Protein AF-I0EPA6-F1 (afdb_monomer)

Nearest PDB structures (foldseek):
  3okg-assembly3_B  TM=7.422E-01  e=7.746E-02  Caldanaerobacter subterraneus subsp. tengcongensis MB4

Structure (mmCIF, N/CA/C/O backbone):
data_AF-I0EPA6-F1
#
_entry.id   AF-I0EPA6-F1
#
loop_
_atom_site.group_PDB
_atom_site.id
_atom_site.type_symbol
_atom_site.label_atom_id
_atom_site.label_alt_id
_atom_site.label_comp_id
_atom_site.label_asym_id
_atom_site.label_entity_id
_atom_site.label_seq_id
_atom_site.pdbx_PDB_ins_code
_atom_site.Cartn_x
_atom_site.Cartn_y
_atom_site.Cartn_z
_atom_site.occupancy
_atom_site.B_iso_or_equiv
_atom_site.auth_seq_id
_atom_site.auth_comp_id
_atom_site.auth_asym_id
_atom_site.auth_atom_id
_atom_site.pdbx_PDB_model_num
ATOM 1 N N . MET A 1 1 ? -15.145 22.517 21.076 1.00 45.72 1 MET A N 1
ATOM 2 C CA . MET A 1 1 ? -15.142 21.347 20.171 1.00 45.72 1 MET A CA 1
ATOM 3 C C . MET A 1 1 ? -16.588 20.998 19.879 1.00 45.72 1 MET A C 1
ATOM 5 O O . MET A 1 1 ? -17.329 20.784 20.827 1.00 45.72 1 MET A O 1
ATOM 9 N N . ALA A 1 2 ? -17.016 21.046 18.618 1.00 47.44 2 ALA A N 1
ATOM 10 C CA . ALA A 1 2 ? -18.380 20.673 18.255 1.00 47.44 2 ALA A CA 1
ATOM 11 C C . ALA A 1 2 ? -18.522 19.148 18.367 1.00 47.44 2 ALA A C 1
ATOM 13 O O . ALA A 1 2 ? -17.835 18.405 17.670 1.00 47.44 2 ALA A O 1
ATOM 14 N N . THR A 1 3 ? -19.372 18.683 19.278 1.00 50.59 3 THR A N 1
ATOM 15 C CA . THR A 1 3 ? -19.753 17.276 19.398 1.00 50.59 3 THR A CA 1
ATOM 16 C C . THR A 1 3 ? -20.779 16.964 18.318 1.00 50.59 3 THR A C 1
ATOM 18 O O . THR A 1 3 ? -21.981 17.151 18.496 1.00 50.59 3 THR A O 1
ATOM 21 N N . THR A 1 4 ? -20.312 16.503 17.159 1.00 58.81 4 THR A N 1
ATOM 22 C CA . THR A 1 4 ? -21.197 15.940 16.136 1.00 58.81 4 THR A CA 1
ATOM 23 C C . THR A 1 4 ? -21.825 14.670 16.708 1.00 58.81 4 THR A C 1
ATOM 25 O O . THR A 1 4 ? -21.194 13.615 16.749 1.00 58.81 4 THR A O 1
ATOM 28 N N . LYS A 1 5 ? -23.059 14.766 17.212 1.00 63.22 5 LYS A N 1
ATOM 29 C CA . LYS A 1 5 ? -23.820 13.614 17.703 1.00 63.22 5 LYS A CA 1
ATOM 30 C C . LYS A 1 5 ? -24.221 12.763 16.497 1.00 63.22 5 LYS A C 1
ATOM 32 O O . LYS A 1 5 ? -25.201 13.066 15.826 1.00 63.22 5 LYS A O 1
ATOM 37 N N . ILE A 1 6 ? -23.444 11.724 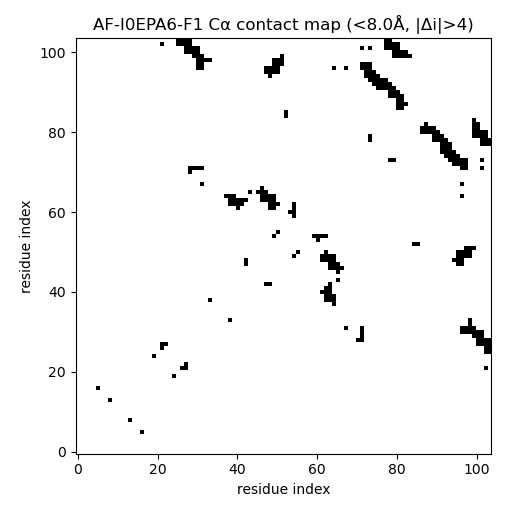16.197 1.00 68.06 6 ILE A N 1
ATOM 38 C CA . ILE A 1 6 ? -23.780 10.741 15.161 1.00 68.06 6 ILE A CA 1
ATOM 39 C C . ILE A 1 6 ? -25.023 9.981 15.642 1.00 68.06 6 ILE A C 1
ATOM 41 O O . ILE A 1 6 ? -24.953 9.149 16.543 1.00 68.06 6 ILE A O 1
ATOM 45 N N . CYS A 1 7 ? -26.178 10.319 15.078 1.00 69.31 7 CYS A N 1
ATOM 46 C CA . CYS A 1 7 ? -27.493 9.897 15.564 1.00 69.31 7 CYS A CA 1
ATOM 47 C C . CYS A 1 7 ? -28.037 8.619 14.907 1.00 69.31 7 CYS A C 1
ATOM 49 O O . CYS A 1 7 ? -29.107 8.158 15.298 1.00 69.31 7 CYS A O 1
ATOM 51 N N . TYR A 1 8 ? -27.311 8.019 13.959 1.00 77.44 8 TYR A N 1
ATOM 52 C CA . TYR A 1 8 ? -27.730 6.786 13.295 1.00 77.44 8 TYR A CA 1
ATOM 53 C C . TYR A 1 8 ? -26.728 5.651 13.529 1.00 77.44 8 TYR A C 1
ATOM 55 O O . TYR A 1 8 ? -25.533 5.799 13.269 1.00 77.44 8 TYR A O 1
ATOM 63 N N . ARG A 1 9 ? -27.227 4.509 14.013 1.00 82.06 9 ARG A N 1
ATOM 64 C CA . ARG A 1 9 ? -26.485 3.250 14.151 1.00 82.06 9 ARG A CA 1
ATOM 65 C C . ARG A 1 9 ? -27.272 2.130 13.485 1.00 82.06 9 ARG A C 1
ATOM 67 O O . ARG A 1 9 ? -28.497 2.091 13.571 1.00 82.06 9 ARG A O 1
ATOM 74 N N . PHE A 1 10 ? -26.562 1.205 12.848 1.00 87.31 10 PHE A N 1
ATOM 75 C CA . PHE A 1 10 ? -27.184 0.007 12.296 1.00 87.31 10 PHE A CA 1
ATOM 76 C C . PHE A 1 10 ? -27.693 -0.910 13.415 1.00 87.31 10 PHE A C 1
ATOM 78 O O . PHE A 1 10 ? -27.123 -0.966 14.508 1.00 87.31 10 PHE A O 1
ATOM 85 N N . LYS A 1 11 ? -28.770 -1.649 13.130 1.00 89.38 11 LYS A N 1
ATOM 86 C CA . LYS A 1 11 ? -29.340 -2.632 14.058 1.00 89.38 11 LYS A CA 1
ATOM 87 C C . LYS A 1 11 ? -28.261 -3.645 14.466 1.00 89.38 11 LYS A C 1
ATOM 89 O O . LYS A 1 11 ? -27.614 -4.224 13.602 1.00 89.38 11 LYS A O 1
ATOM 94 N N . GLY A 1 12 ? -28.090 -3.851 15.773 1.00 87.44 12 GLY A N 1
ATOM 95 C CA . GLY A 1 12 ? -27.070 -4.745 16.339 1.00 87.44 12 GLY A CA 1
ATOM 96 C C . GLY A 1 12 ? -25.802 -4.050 16.849 1.00 87.44 12 GLY A C 1
ATOM 97 O O . GLY A 1 12 ? -24.988 -4.708 17.484 1.00 87.44 12 GLY A O 1
ATOM 98 N N . PHE A 1 13 ? -25.650 -2.737 16.641 1.00 86.88 13 PHE A N 1
ATOM 99 C CA . PHE A 1 13 ? -24.539 -1.948 17.185 1.00 86.88 13 PHE A CA 1
ATOM 100 C C . PHE A 1 13 ? -25.027 -0.979 18.274 1.00 86.88 13 PHE A C 1
ATOM 102 O O . PHE A 1 13 ? -25.997 -0.247 18.071 1.00 86.88 13 PHE A O 1
ATOM 109 N N . SER A 1 14 ? -24.337 -0.940 19.416 1.00 85.94 14 SER A N 1
ATOM 110 C CA . SER A 1 14 ? -24.634 -0.073 20.569 1.00 85.94 14 SER A CA 1
ATOM 111 C C . SER A 1 14 ? -23.354 0.555 21.142 1.00 85.94 14 SER A C 1
ATOM 113 O O . SER A 1 14 ? -22.255 0.225 20.706 1.00 85.94 14 SER A O 1
ATOM 115 N N . GLY A 1 15 ? -23.490 1.462 22.115 1.00 85.25 15 GLY A N 1
ATOM 116 C CA . GLY A 1 15 ? -22.364 2.141 22.773 1.00 85.25 15 GLY A CA 1
ATOM 117 C C . GLY A 1 15 ? -22.093 3.553 22.249 1.00 85.25 15 GLY A C 1
ATOM 118 O O . GLY A 1 15 ? -22.761 4.036 21.329 1.00 85.25 15 GLY A O 1
ATOM 119 N N . GLU A 1 16 ? -21.114 4.223 22.853 1.00 85.62 16 GLU A N 1
ATOM 120 C CA . GLU A 1 16 ? -20.671 5.567 22.467 1.00 85.62 16 GLU A CA 1
ATOM 121 C C . GLU A 1 16 ? -19.640 5.510 21.335 1.00 85.62 16 GLU A C 1
ATOM 123 O O . GLU A 1 16 ? -18.942 4.515 21.155 1.00 85.62 16 GLU A O 1
ATOM 128 N N . TRP A 1 17 ? -19.577 6.561 20.517 1.00 84.81 17 TRP A N 1
ATOM 129 C CA . TRP A 1 17 ? -18.505 6.687 19.529 1.00 84.81 17 TRP A CA 1
ATOM 130 C C . TRP A 1 17 ? -17.200 7.044 20.233 1.00 84.81 17 TRP A C 1
ATOM 132 O O . TRP A 1 17 ? -17.167 7.950 21.061 1.00 84.81 17 TRP A O 1
ATOM 142 N N . GLU A 1 18 ? -16.123 6.364 19.858 1.00 88.19 18 GLU A N 1
ATOM 143 C CA . GLU A 1 18 ? -14.778 6.663 20.335 1.00 88.19 18 GLU A CA 1
ATOM 144 C C . GLU A 1 18 ? -13.906 7.227 19.213 1.00 88.19 18 GLU A C 1
ATOM 146 O O . GLU A 1 18 ? -14.081 6.915 18.033 1.00 88.19 18 GLU A O 1
ATOM 151 N N . ILE A 1 19 ? -12.955 8.077 19.593 1.00 90.69 19 ILE A N 1
ATOM 152 C CA . ILE A 1 19 ? -11.940 8.601 18.683 1.00 90.69 19 ILE A CA 1
ATOM 153 C C . ILE A 1 19 ? -10.728 7.678 18.777 1.00 90.69 19 ILE A C 1
ATOM 155 O O . ILE A 1 19 ? -10.144 7.530 19.850 1.00 90.69 19 ILE A O 1
ATOM 159 N N . LYS A 1 20 ? -10.349 7.081 17.645 1.00 92.19 20 LYS A N 1
ATOM 160 C CA . LYS A 1 20 ? -9.186 6.199 17.515 1.00 92.19 20 LYS A CA 1
ATOM 161 C C . LYS A 1 20 ? -8.239 6.717 16.449 1.00 92.19 20 LYS A C 1
ATOM 163 O O . LYS A 1 20 ? -8.667 7.253 15.426 1.00 92.19 20 LYS A O 1
ATOM 168 N N . SER A 1 21 ? -6.945 6.535 16.673 1.00 91.06 21 SER A N 1
ATOM 169 C CA . SER A 1 21 ? -5.947 6.711 15.625 1.00 91.06 21 SER A CA 1
ATOM 170 C C . SER A 1 21 ? -5.949 5.504 14.685 1.00 91.06 21 SER A C 1
ATOM 172 O O . SER A 1 21 ? -6.198 4.373 15.100 1.00 91.06 21 SER A O 1
ATOM 174 N N . PHE A 1 22 ? -5.601 5.711 13.413 1.00 86.12 22 PHE A N 1
ATOM 175 C CA . PHE A 1 22 ? -5.518 4.610 12.448 1.00 86.12 22 PHE A CA 1
ATOM 176 C C . PHE A 1 22 ? -4.569 3.494 12.888 1.00 86.12 22 PHE A C 1
ATOM 178 O O . PHE A 1 22 ? -4.832 2.332 12.607 1.00 86.12 22 PHE A O 1
ATOM 185 N N . ARG A 1 23 ? -3.502 3.822 13.623 1.00 88.19 23 ARG A N 1
ATOM 186 C CA . ARG A 1 23 ? -2.546 2.833 14.134 1.00 88.19 23 ARG A CA 1
ATOM 187 C C . ARG A 1 23 ? -3.164 1.870 15.155 1.00 88.19 23 ARG A C 1
ATOM 189 O O . ARG A 1 23 ? -2.645 0.775 15.330 1.00 88.19 23 ARG A O 1
ATOM 196 N N . GLU A 1 24 ? -4.235 2.274 15.839 1.00 93.25 24 GLU A N 1
ATOM 197 C CA . GLU A 1 24 ? -4.938 1.420 16.806 1.00 93.25 24 GLU A CA 1
ATOM 198 C C . GLU A 1 24 ? -5.876 0.417 16.132 1.00 93.25 24 GLU A C 1
ATOM 200 O O . GLU A 1 24 ? -6.145 -0.636 16.701 1.00 93.25 24 GLU A O 1
ATOM 205 N N . VAL A 1 25 ? -6.377 0.740 14.937 1.00 91.69 25 VAL A N 1
ATOM 206 C CA . VAL A 1 25 ? -7.419 -0.042 14.248 1.00 91.69 25 VAL A CA 1
ATOM 207 C C . VAL A 1 25 ? -6.947 -0.665 12.933 1.00 91.69 25 VAL A C 1
ATOM 209 O O . VAL A 1 25 ? -7.686 -1.433 12.331 1.00 91.69 25 VAL A O 1
ATOM 212 N N . SER A 1 26 ? -5.735 -0.335 12.479 1.00 89.50 26 SER A N 1
ATOM 213 C CA . SER A 1 26 ? -5.154 -0.808 11.219 1.00 89.50 26 SER A CA 1
ATOM 214 C C . SER A 1 26 ? -3.621 -0.809 11.257 1.00 89.50 26 SER A C 1
ATOM 216 O O . SER A 1 26 ? -2.976 -0.087 12.025 1.00 89.50 26 SER A O 1
ATOM 218 N N . LYS A 1 27 ? -3.020 -1.611 10.386 1.00 87.00 27 LYS A N 1
ATOM 219 C CA . LYS A 1 27 ? -1.604 -1.599 10.033 1.00 87.00 27 LYS A CA 1
ATOM 220 C C . LYS A 1 27 ? -1.374 -0.571 8.937 1.00 87.00 27 LYS A C 1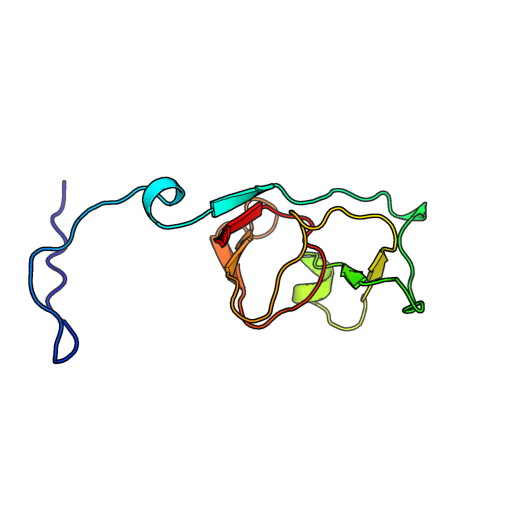
ATOM 222 O O . LYS A 1 27 ? -1.985 -0.620 7.878 1.00 87.00 27 LYS A O 1
ATOM 227 N N . VAL A 1 28 ? -0.437 0.335 9.179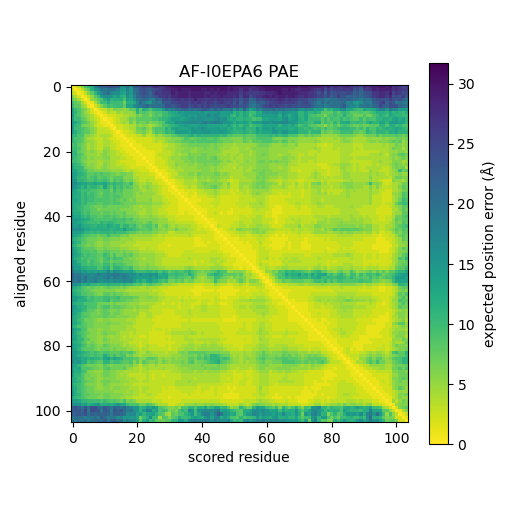 1.00 83.38 28 VAL A N 1
ATOM 228 C CA . VAL A 1 28 ? -0.101 1.407 8.240 1.00 83.38 28 VAL A CA 1
ATOM 229 C C . VAL A 1 28 ? 1.226 1.089 7.578 1.00 83.38 28 VAL A C 1
ATOM 231 O O . VAL A 1 28 ? 2.235 0.966 8.273 1.00 83.38 28 VAL A O 1
ATOM 234 N N . ASN A 1 29 ? 1.242 1.009 6.251 1.00 87.31 29 ASN A N 1
ATOM 235 C CA . ASN A 1 29 ? 2.455 0.752 5.479 1.00 87.31 29 ASN A CA 1
ATOM 236 C C . ASN A 1 29 ? 2.743 1.907 4.520 1.00 87.31 29 ASN A C 1
ATOM 238 O O . ASN A 1 29 ? 1.833 2.487 3.928 1.00 87.31 29 ASN A O 1
ATOM 242 N N . GLN A 1 30 ? 4.023 2.234 4.348 1.00 84.25 30 GLN A N 1
ATOM 243 C CA . GLN A 1 30 ? 4.464 3.194 3.340 1.00 84.25 30 GLN A CA 1
ATOM 244 C C . GLN A 1 30 ? 4.720 2.490 2.007 1.00 84.25 30 GLN A C 1
ATOM 246 O O . GLN A 1 30 ? 5.319 1.419 1.973 1.00 84.25 30 GLN A O 1
ATOM 251 N N . GLY A 1 31 ? 4.264 3.109 0.918 1.00 85.44 31 GLY A N 1
ATOM 252 C CA . GLY A 1 31 ? 4.418 2.579 -0.434 1.00 85.44 31 GLY A CA 1
ATOM 253 C C . GLY A 1 31 ? 5.822 2.668 -1.003 1.00 85.44 31 GLY A C 1
ATOM 254 O O . GLY A 1 31 ? 6.722 3.293 -0.438 1.00 85.44 31 GLY A O 1
ATOM 255 N N . LEU A 1 32 ? 5.983 2.036 -2.163 1.00 86.75 32 LEU A N 1
ATOM 256 C CA . LEU A 1 32 ? 7.261 1.895 -2.845 1.00 86.75 32 LEU A CA 1
ATOM 257 C C . LEU A 1 32 ? 7.369 2.868 -4.025 1.00 86.75 32 LEU A C 1
ATOM 259 O O . LEU A 1 32 ? 6.570 2.834 -4.962 1.00 86.75 32 LEU A O 1
ATOM 263 N N . GLN A 1 33 ? 8.404 3.708 -4.023 1.00 87.62 33 GLN A N 1
ATOM 264 C CA . GLN A 1 33 ? 8.745 4.541 -5.174 1.00 87.62 33 GLN A CA 1
ATOM 265 C C . GLN A 1 33 ? 9.733 3.812 -6.089 1.00 87.62 33 GLN A C 1
ATOM 267 O O . GLN A 1 33 ? 10.916 3.692 -5.780 1.00 87.62 33 GLN A O 1
ATOM 272 N N . ILE A 1 34 ? 9.249 3.367 -7.250 1.00 89.06 34 ILE A N 1
ATOM 273 C CA . ILE A 1 34 ? 10.065 2.707 -8.277 1.00 89.06 34 ILE A CA 1
ATOM 274 C C . ILE A 1 34 ? 10.429 3.682 -9.416 1.00 89.06 34 ILE A C 1
ATOM 276 O O . ILE A 1 34 ? 9.534 4.361 -9.938 1.00 89.06 34 ILE A O 1
ATOM 280 N N . PRO A 1 35 ? 11.706 3.759 -9.849 1.00 89.69 35 PRO A N 1
ATOM 281 C CA . PRO A 1 35 ? 12.121 4.525 -11.030 1.00 89.69 35 PRO A CA 1
ATOM 282 C C . PRO A 1 35 ? 11.418 4.059 -12.309 1.00 89.69 35 PRO A C 1
ATOM 284 O O . PRO A 1 35 ? 11.225 2.862 -12.488 1.00 89.69 35 PRO A O 1
ATOM 287 N N . ILE A 1 36 ? 11.097 4.982 -13.225 1.00 89.38 36 ILE A N 1
ATOM 288 C CA . ILE A 1 36 ? 10.382 4.683 -14.486 1.00 89.38 36 ILE A CA 1
ATOM 289 C C . ILE A 1 36 ? 11.103 3.603 -15.310 1.00 89.38 36 ILE A C 1
ATOM 291 O O . ILE A 1 36 ? 10.459 2.715 -15.853 1.00 89.38 36 ILE A O 1
ATOM 295 N N . SER A 1 37 ? 12.439 3.614 -15.335 1.00 93.12 37 SER A N 1
ATOM 296 C CA . SER A 1 37 ? 13.252 2.622 -16.056 1.00 93.12 37 SER A CA 1
ATOM 297 C C . SER A 1 37 ? 13.087 1.180 -15.564 1.00 93.12 37 SER A C 1
ATOM 299 O O . SER A 1 37 ? 13.429 0.254 -16.292 1.00 93.12 37 SER A O 1
ATOM 301 N N . LYS A 1 38 ? 12.573 0.977 -14.344 1.00 92.50 38 LYS A N 1
ATOM 302 C CA . LYS A 1 38 ? 12.310 -0.345 -13.754 1.00 92.50 38 LYS A CA 1
ATOM 303 C C . LYS A 1 38 ? 10.843 -0.775 -13.868 1.00 92.50 38 LYS A C 1
ATOM 305 O O . LYS A 1 38 ? 10.478 -1.820 -13.334 1.00 92.50 38 LYS A O 1
ATOM 310 N N . ARG A 1 39 ? 9.994 0.031 -14.509 1.00 94.12 39 ARG A N 1
ATOM 311 C CA . ARG A 1 39 ? 8.566 -0.252 -14.678 1.00 94.12 39 ARG A CA 1
ATOM 312 C C . ARG A 1 39 ? 8.323 -0.889 -16.034 1.00 94.12 39 ARG A C 1
ATOM 314 O O . ARG A 1 39 ? 8.851 -0.450 -17.055 1.00 94.12 39 ARG A O 1
ATOM 321 N N . LEU A 1 40 ? 7.502 -1.924 -16.044 1.00 94.62 40 LEU A N 1
ATOM 322 C CA . LEU A 1 40 ? 7.129 -2.649 -17.246 1.00 94.62 40 LEU A CA 1
ATOM 323 C C . LEU A 1 40 ? 5.799 -2.113 -17.774 1.00 94.62 40 LEU A C 1
ATOM 325 O O . LEU A 1 40 ? 4.876 -1.867 -17.005 1.00 94.62 40 LEU A O 1
ATOM 329 N N . LYS A 1 41 ? 5.668 -1.993 -19.098 1.00 93.44 41 LYS A N 1
ATOM 330 C CA . LYS A 1 41 ? 4.393 -1.637 -19.756 1.00 93.44 41 LYS A CA 1
ATOM 331 C C 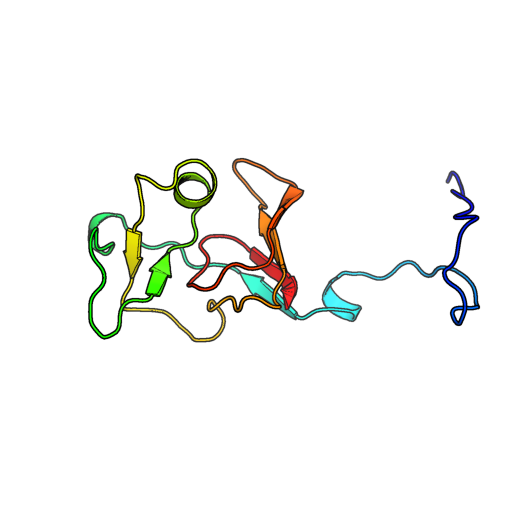. LYS A 1 41 ? 3.477 -2.840 -19.997 1.00 93.44 41 LYS A C 1
ATOM 333 O O . LYS A 1 41 ? 2.330 -2.683 -20.397 1.00 93.44 41 LYS A O 1
ATOM 338 N N . ARG A 1 42 ? 4.005 -4.053 -19.831 1.00 92.81 42 ARG A N 1
ATOM 339 C CA . ARG A 1 42 ? 3.288 -5.317 -20.014 1.00 92.81 42 ARG A CA 1
ATOM 340 C C . ARG A 1 42 ? 3.579 -6.230 -18.826 1.00 92.81 42 ARG A C 1
ATOM 342 O O . ARG A 1 42 ? 4.704 -6.183 -18.325 1.00 92.81 42 ARG A O 1
ATOM 349 N N . PRO A 1 43 ? 2.606 -7.044 -18.395 1.00 94.12 43 PRO A N 1
ATOM 350 C CA . PRO A 1 43 ? 2.823 -7.976 -17.305 1.00 94.12 43 PRO A CA 1
ATOM 351 C C . PRO A 1 43 ? 3.826 -9.061 -17.714 1.00 94.12 43 PRO A C 1
ATOM 353 O O . PRO A 1 43 ? 3.834 -9.528 -18.854 1.00 94.12 43 PRO A O 1
ATOM 356 N N . SER A 1 44 ? 4.649 -9.476 -16.761 1.00 93.31 44 SER A N 1
ATOM 357 C CA . SER A 1 44 ? 5.455 -10.692 -16.799 1.00 93.31 44 SER A CA 1
ATOM 358 C C . SER A 1 44 ? 4.887 -11.732 -15.827 1.00 93.31 44 SER A C 1
ATOM 360 O O . SER A 1 44 ? 3.952 -11.455 -15.074 1.00 93.31 44 SER A O 1
ATOM 362 N N . LYS A 1 45 ? 5.478 -12.933 -15.807 1.00 92.62 45 LYS A N 1
ATOM 363 C CA . LYS A 1 45 ? 5.069 -14.031 -14.915 1.00 92.62 45 LYS A CA 1
ATOM 364 C C . LYS A 1 45 ? 5.074 -13.637 -13.430 1.00 92.62 45 LYS A C 1
ATOM 366 O O . LYS A 1 45 ? 4.228 -14.113 -12.682 1.00 92.62 45 LYS A O 1
ATOM 371 N N . ASN A 1 46 ? 6.010 -12.776 -13.028 1.00 92.75 46 ASN A N 1
ATOM 372 C CA . ASN A 1 46 ? 6.231 -12.411 -11.625 1.00 92.75 46 ASN A CA 1
ATOM 373 C C . ASN A 1 46 ? 5.889 -10.946 -11.329 1.00 92.75 46 ASN A C 1
ATOM 375 O O . ASN A 1 46 ? 5.989 -10.512 -10.185 1.00 92.75 46 ASN A O 1
ATOM 379 N N . SER A 1 47 ? 5.512 -10.164 -12.341 1.00 95.19 47 SER A N 1
ATOM 380 C CA . SER A 1 47 ? 5.201 -8.757 -12.131 1.00 95.19 47 SER A CA 1
ATOM 381 C C . SER A 1 47 ? 3.822 -8.569 -11.503 1.00 95.19 47 SER A C 1
ATOM 383 O O . SER A 1 47 ? 2.874 -9.282 -11.843 1.00 95.19 47 SER A O 1
ATOM 385 N N . LYS A 1 48 ? 3.680 -7.547 -10.664 1.00 95.88 48 LYS A N 1
ATOM 386 C CA . LYS A 1 48 ? 2.388 -7.092 -10.137 1.00 95.88 48 LYS A CA 1
ATOM 387 C C . LYS A 1 48 ? 2.022 -5.736 -10.716 1.00 95.88 48 LYS A C 1
ATOM 389 O O . LYS A 1 48 ? 2.904 -4.938 -11.032 1.00 95.88 48 LYS A O 1
ATOM 394 N N . PHE A 1 49 ? 0.718 -5.486 -10.842 1.00 95.31 49 PHE A N 1
ATOM 395 C CA . PHE A 1 49 ? 0.190 -4.173 -11.205 1.00 95.31 49 PHE A CA 1
ATOM 396 C C . PHE A 1 49 ? 0.719 -3.115 -10.237 1.00 95.31 49 PHE A C 1
ATOM 398 O O . PHE A 1 49 ? 0.658 -3.299 -9.021 1.00 95.31 49 PHE A O 1
ATOM 405 N N . TYR A 1 50 ? 1.251 -2.025 -10.774 1.00 94.75 50 TYR A N 1
ATOM 406 C CA . TYR A 1 50 ? 1.798 -0.936 -9.987 1.00 94.75 50 TYR A CA 1
ATOM 407 C C . TYR A 1 50 ? 0.750 0.161 -9.805 1.00 94.75 50 TYR A C 1
ATOM 409 O O . TYR A 1 50 ? 0.421 0.912 -10.726 1.00 94.75 50 TYR A O 1
ATOM 417 N N . ILE A 1 51 ? 0.210 0.244 -8.591 1.00 92.56 51 ILE A N 1
ATOM 418 C CA . ILE A 1 51 ? -0.893 1.131 -8.237 1.00 92.56 51 ILE A CA 1
ATOM 419 C C . ILE A 1 51 ? -0.341 2.543 -8.023 1.00 92.56 51 ILE A C 1
ATOM 421 O O . ILE A 1 51 ? 0.207 2.882 -6.967 1.00 92.56 51 ILE A O 1
ATOM 425 N N . THR A 1 52 ? -0.514 3.386 -9.038 1.00 90.12 52 THR A N 1
ATOM 426 C CA . THR A 1 52 ? -0.196 4.818 -9.014 1.00 90.12 52 THR A CA 1
ATOM 427 C C . THR A 1 52 ? -1.469 5.658 -9.155 1.00 90.12 52 THR A C 1
ATOM 429 O O . THR A 1 52 ? -2.496 5.177 -9.625 1.00 90.12 52 THR A O 1
ATOM 432 N N . ILE A 1 53 ? -1.419 6.950 -8.801 1.00 85.75 53 ILE A N 1
ATOM 433 C CA . ILE A 1 53 ? -2.559 7.863 -9.012 1.00 85.75 53 ILE A CA 1
ATOM 434 C C . ILE A 1 53 ? -2.895 7.969 -10.501 1.00 85.75 53 ILE A C 1
ATOM 436 O O . ILE A 1 53 ? -4.063 8.091 -10.853 1.00 85.75 53 ILE A O 1
ATOM 440 N N . GLN A 1 54 ? -1.885 7.919 -11.371 1.00 85.56 54 GLN A N 1
ATOM 441 C CA . GLN A 1 54 ? -2.079 7.946 -12.819 1.00 85.56 54 GLN A CA 1
ATOM 442 C C . GLN A 1 54 ? -2.830 6.702 -13.287 1.00 85.56 54 GLN A C 1
ATOM 444 O O . GLN A 1 54 ? -3.844 6.846 -13.960 1.00 85.56 54 GLN A O 1
ATOM 449 N N . ALA A 1 55 ? -2.420 5.513 -12.836 1.00 89.12 55 ALA A N 1
ATOM 450 C CA . ALA A 1 55 ? -3.095 4.265 -13.181 1.00 89.12 55 ALA A CA 1
ATOM 451 C C . ALA A 1 55 ? -4.541 4.211 -12.653 1.00 89.12 55 ALA A C 1
ATOM 453 O O . ALA A 1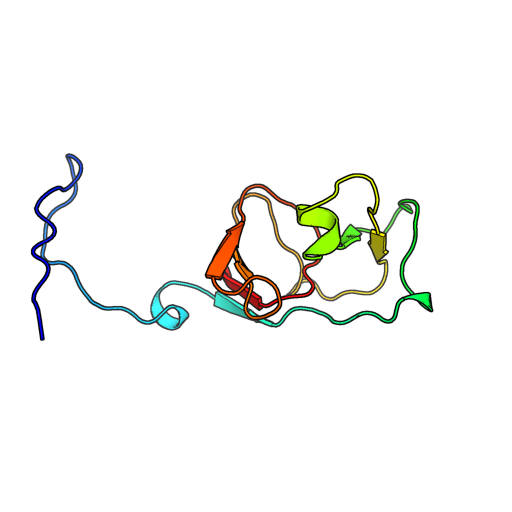 55 ? -5.430 3.713 -13.338 1.00 89.12 55 ALA A O 1
ATOM 454 N N . LEU A 1 56 ? -4.797 4.777 -11.467 1.00 86.19 56 LEU A N 1
ATOM 455 C CA . LEU A 1 56 ? -6.147 4.888 -10.900 1.00 86.19 56 LEU A CA 1
ATOM 456 C C . LEU A 1 56 ? -7.038 5.887 -11.657 1.00 86.19 56 LEU A C 1
ATOM 458 O O . LEU A 1 56 ? -8.248 5.695 -11.725 1.00 86.19 56 LEU A O 1
ATOM 462 N N . LYS A 1 57 ? -6.462 6.958 -12.218 1.00 84.00 57 LYS A N 1
ATOM 463 C CA . LYS A 1 57 ? -7.200 7.966 -13.002 1.00 84.00 57 LYS A CA 1
ATOM 464 C C . LYS A 1 57 ? -7.397 7.556 -14.461 1.00 84.00 57 LYS A C 1
ATOM 466 O O . LYS A 1 57 ? -8.404 7.918 -15.061 1.00 84.00 57 LYS A O 1
ATOM 471 N N . ASN A 1 58 ? -6.427 6.858 -15.044 1.00 80.75 58 ASN A N 1
ATOM 472 C CA . ASN A 1 58 ? -6.388 6.525 -16.459 1.00 80.75 58 ASN A CA 1
ATOM 473 C C . ASN A 1 58 ? -5.925 5.077 -16.660 1.00 80.75 58 ASN A C 1
ATOM 475 O O . ASN A 1 58 ? -4.731 4.783 -16.692 1.00 80.75 58 ASN A O 1
ATOM 479 N N . ALA A 1 59 ? -6.886 4.182 -16.889 1.00 73.00 59 ALA A N 1
ATOM 480 C CA . ALA A 1 59 ? -6.643 2.755 -17.105 1.00 73.00 59 ALA A CA 1
ATOM 481 C C . ALA A 1 59 ? -5.832 2.428 -18.380 1.00 73.00 59 ALA A C 1
ATOM 483 O O . ALA A 1 59 ? -5.549 1.261 -18.639 1.00 73.00 59 ALA A O 1
ATOM 484 N N . LYS A 1 60 ? -5.463 3.425 -19.199 1.00 74.81 60 LYS A N 1
ATOM 485 C CA . LYS A 1 60 ? -4.619 3.227 -20.390 1.00 74.81 60 LYS A CA 1
ATOM 486 C C . LYS A 1 60 ? -3.118 3.231 -20.082 1.00 74.81 60 LYS A C 1
ATOM 488 O O . LYS A 1 60 ? -2.349 2.696 -20.874 1.00 74.81 60 LYS A O 1
ATOM 493 N N . GLU A 1 61 ? -2.697 3.796 -18.951 1.00 79.44 61 GLU A N 1
ATOM 494 C CA . GLU A 1 61 ? -1.284 3.916 -18.558 1.00 79.44 61 GLU A CA 1
ATOM 495 C C . GLU A 1 61 ? -0.964 2.973 -17.393 1.00 79.44 61 GLU A C 1
ATOM 497 O O . GLU A 1 61 ? -0.609 3.381 -16.289 1.00 79.44 61 GLU A O 1
ATOM 502 N N . VAL A 1 62 ? -1.151 1.677 -17.644 1.00 90.50 62 VAL A N 1
ATOM 503 C CA . VAL A 1 62 ? -0.919 0.623 -16.654 1.00 90.50 62 VAL A CA 1
ATOM 504 C C . VAL A 1 62 ? 0.544 0.188 -16.685 1.00 90.50 62 VAL A C 1
ATOM 506 O O . VAL A 1 62 ? 1.076 -0.192 -17.729 1.00 90.50 62 VAL A O 1
ATOM 509 N N . GLU A 1 63 ? 1.177 0.211 -15.516 1.00 95.25 63 GLU A N 1
ATOM 510 C CA . GLU A 1 63 ? 2.560 -0.214 -15.310 1.00 95.25 63 GLU A CA 1
ATOM 511 C C . GLU A 1 63 ? 2.621 -1.427 -14.368 1.00 95.25 63 GLU A C 1
ATOM 513 O O . GLU A 1 63 ? 1.720 -1.652 -13.557 1.00 95.25 63 GLU A O 1
ATOM 518 N N . TYR A 1 64 ? 3.705 -2.198 -14.454 1.00 95.88 64 TYR A N 1
ATOM 519 C CA . TYR A 1 64 ? 3.957 -3.371 -13.618 1.00 95.88 64 TYR A CA 1
ATOM 520 C C . TYR A 1 64 ? 5.378 -3.352 -13.051 1.00 95.88 64 TYR A C 1
ATOM 522 O O . TYR A 1 64 ? 6.286 -2.777 -13.656 1.00 95.88 64 TYR A O 1
ATOM 530 N N . ILE A 1 65 ? 5.587 -4.000 -11.906 1.00 95.19 65 ILE A N 1
ATOM 531 C CA . ILE A 1 65 ? 6.906 -4.125 -11.268 1.00 95.19 65 ILE A CA 1
ATOM 532 C C . ILE A 1 65 ? 7.175 -5.562 -10.819 1.00 95.19 65 ILE A C 1
ATOM 534 O O . ILE A 1 65 ? 6.255 -6.269 -10.420 1.00 95.19 65 ILE A O 1
ATOM 538 N N . GLU A 1 66 ? 8.437 -5.985 -10.870 1.00 94.19 66 GLU A N 1
ATOM 539 C CA . GLU A 1 66 ? 8.864 -7.346 -10.491 1.00 94.19 66 GLU A CA 1
ATOM 540 C C . GLU A 1 66 ? 9.558 -7.411 -9.129 1.00 94.19 66 GLU A C 1
ATOM 542 O O . GLU A 1 66 ? 9.570 -8.459 -8.495 1.00 94.19 66 GLU A O 1
ATOM 547 N N . SER A 1 67 ? 10.145 -6.301 -8.672 1.00 91.62 67 SER A N 1
ATOM 548 C CA . SER A 1 67 ? 10.876 -6.239 -7.405 1.00 91.62 67 SER A CA 1
ATOM 549 C C . SER A 1 67 ? 10.095 -5.409 -6.396 1.00 91.62 67 SER A C 1
ATOM 551 O O . SER A 1 67 ? 9.961 -4.193 -6.548 1.00 91.62 67 SER A O 1
ATOM 553 N N . TYR A 1 68 ? 9.559 -6.086 -5.386 1.00 92.81 68 TYR A N 1
ATOM 554 C CA . TYR A 1 68 ? 8.767 -5.506 -4.308 1.00 92.81 68 TYR A CA 1
ATOM 555 C C . TYR A 1 68 ? 8.839 -6.399 -3.061 1.00 92.81 68 TYR A C 1
ATOM 557 O O . TYR A 1 68 ? 9.226 -7.563 -3.145 1.00 92.81 68 TYR A O 1
ATOM 565 N N . SER A 1 69 ? 8.474 -5.849 -1.903 1.00 91.56 69 SER A N 1
ATOM 566 C CA . SER A 1 69 ? 8.279 -6.604 -0.662 1.00 91.56 69 SER A CA 1
ATOM 567 C C . SER A 1 69 ? 6.795 -6.877 -0.421 1.00 91.56 69 SER A C 1
AT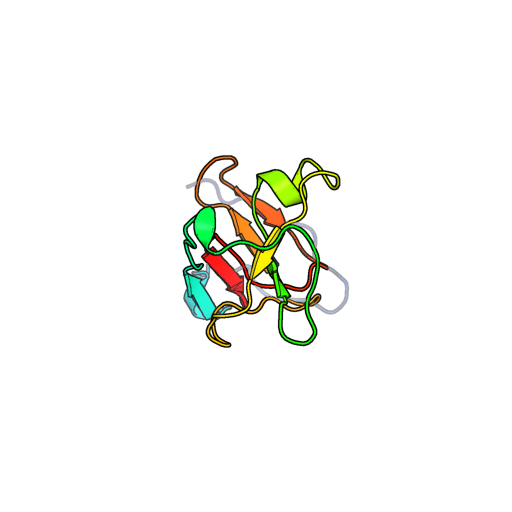OM 569 O O . SER A 1 69 ? 5.940 -6.100 -0.841 1.00 91.56 69 SER A O 1
ATOM 571 N N . ASP A 1 70 ? 6.471 -7.928 0.331 1.00 91.00 70 ASP A N 1
ATOM 572 C CA . ASP A 1 70 ? 5.073 -8.275 0.638 1.00 91.00 70 ASP A CA 1
ATOM 573 C C . ASP A 1 70 ? 4.342 -7.190 1.445 1.00 91.00 70 ASP A C 1
ATOM 575 O O . ASP A 1 70 ? 3.125 -7.055 1.364 1.00 91.00 70 ASP A O 1
ATOM 579 N N . SER A 1 71 ? 5.080 -6.358 2.185 1.00 90.06 71 SER A N 1
ATOM 580 C CA . SER A 1 71 ? 4.525 -5.230 2.946 1.00 90.06 71 SER A CA 1
ATOM 581 C C . SER A 1 71 ? 3.859 -4.157 2.079 1.00 90.06 71 SER A C 1
ATOM 583 O O . SER A 1 71 ? 3.054 -3.382 2.598 1.00 90.06 71 SER A O 1
ATOM 585 N N . VAL A 1 72 ? 4.195 -4.099 0.786 1.00 91.44 72 VAL A N 1
ATOM 586 C CA . VAL A 1 72 ? 3.645 -3.124 -0.166 1.00 91.44 72 VAL A CA 1
ATOM 587 C C . VAL A 1 72 ? 2.640 -3.732 -1.142 1.00 91.44 72 VAL A C 1
ATOM 589 O O . VAL A 1 72 ? 2.228 -3.075 -2.099 1.00 91.44 72 VAL A O 1
ATOM 592 N N . VAL A 1 73 ? 2.234 -4.979 -0.908 1.00 93.31 73 VAL A N 1
ATOM 593 C CA . VAL A 1 73 ? 1.171 -5.634 -1.670 1.00 93.31 73 VAL A CA 1
ATOM 594 C C . VAL A 1 73 ? -0.177 -5.261 -1.051 1.00 93.31 73 VAL A C 1
ATOM 596 O O . VAL A 1 73 ? -0.390 -5.440 0.144 1.00 93.31 73 VAL A O 1
ATOM 599 N N . CYS A 1 74 ? -1.063 -4.714 -1.880 1.00 92.94 74 CYS A N 1
ATOM 600 C CA . CYS A 1 74 ? -2.471 -4.463 -1.590 1.00 92.94 74 CYS A CA 1
ATOM 601 C C . CYS A 1 74 ? -3.302 -5.605 -2.164 1.00 92.94 74 CYS A C 1
ATOM 603 O O . CYS A 1 74 ? -3.113 -5.990 -3.325 1.00 92.94 74 CYS A O 1
ATOM 605 N N . HIS A 1 75 ? -4.241 -6.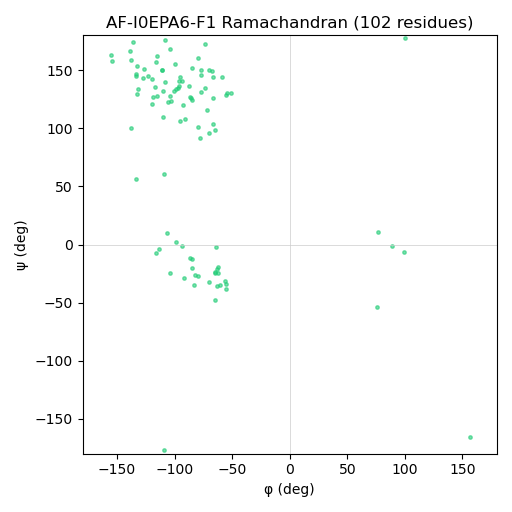096 -1.373 1.00 94.25 75 HIS A N 1
ATOM 606 C CA . HIS A 1 75 ? -5.283 -7.029 -1.769 1.00 94.25 75 HIS A CA 1
ATOM 607 C C . HIS A 1 75 ? -6.626 -6.303 -1.912 1.00 94.25 75 HIS A C 1
ATOM 609 O O . HIS A 1 75 ? -6.774 -5.143 -1.533 1.00 94.25 75 HIS A O 1
ATOM 615 N N . LYS A 1 76 ? -7.624 -6.973 -2.496 1.00 94.69 76 LYS A N 1
ATOM 616 C CA . LYS A 1 76 ? -8.921 -6.346 -2.812 1.00 94.69 76 LYS A CA 1
ATOM 617 C C . LYS A 1 76 ? -9.714 -5.909 -1.575 1.00 94.69 76 LYS A C 1
ATOM 619 O O . LYS A 1 76 ? -10.583 -5.049 -1.692 1.00 94.69 76 LYS A O 1
ATOM 624 N N . ASP A 1 77 ? -9.445 -6.529 -0.438 1.00 94.00 77 ASP A N 1
ATOM 625 C CA . ASP A 1 77 ? -10.018 -6.250 0.876 1.00 94.00 77 ASP A CA 1
ATOM 626 C C . ASP A 1 77 ? -9.276 -5.148 1.649 1.00 94.00 77 ASP A C 1
ATOM 628 O O . ASP A 1 77 ? -9.817 -4.633 2.626 1.00 94.00 77 ASP A O 1
ATOM 632 N N . ASP A 1 78 ? -8.094 -4.734 1.185 1.00 91.75 78 ASP A N 1
ATOM 633 C CA . ASP A 1 78 ? -7.340 -3.633 1.782 1.00 91.75 78 ASP A CA 1
ATOM 634 C C . ASP A 1 78 ? -7.884 -2.260 1.330 1.00 91.75 78 ASP A C 1
ATOM 636 O O . ASP A 1 78 ? -8.557 -2.117 0.297 1.00 91.75 78 ASP A O 1
ATOM 640 N N . VAL A 1 79 ? -7.551 -1.212 2.096 1.00 90.69 79 VAL A N 1
ATOM 641 C CA . VAL A 1 79 ? -7.939 0.175 1.803 1.00 90.69 79 VAL A CA 1
ATOM 642 C C . VAL A 1 79 ? -6.703 1.052 1.625 1.00 90.69 79 VAL A C 1
ATOM 644 O O . VAL A 1 79 ? -5.900 1.257 2.535 1.00 90.69 79 VAL A O 1
ATOM 647 N N . LEU A 1 80 ? -6.580 1.668 0.451 1.00 89.69 80 LEU A N 1
ATOM 648 C CA . LEU A 1 80 ? -5.530 2.640 0.162 1.00 89.69 80 LEU A CA 1
ATOM 649 C C . LEU A 1 80 ? -6.031 4.062 0.383 1.00 89.69 80 LEU A C 1
ATOM 651 O O . LEU A 1 80 ? -7.167 4.399 0.045 1.00 89.69 80 LEU A O 1
ATOM 655 N N . MET A 1 81 ? -5.145 4.925 0.878 1.00 88.25 81 MET A N 1
ATOM 656 C CA . MET A 1 81 ? -5.401 6.358 0.961 1.00 88.25 81 MET A CA 1
ATOM 657 C C . MET A 1 81 ? -4.214 7.139 0.426 1.00 88.25 81 MET A C 1
ATOM 659 O O . MET A 1 81 ? -3.064 6.955 0.827 1.00 88.25 81 MET A O 1
ATOM 663 N N . THR A 1 82 ? -4.485 8.071 -0.470 1.00 85.00 82 THR A N 1
ATOM 664 C CA . THR A 1 82 ? -3.444 8.921 -1.040 1.00 85.00 82 THR A CA 1
ATOM 665 C C . THR A 1 82 ? -3.017 10.013 -0.062 1.00 85.00 82 THR A C 1
ATOM 667 O O . THR A 1 82 ? -3.828 10.761 0.484 1.00 85.00 82 THR A O 1
ATOM 670 N N . ARG A 1 83 ? -1.700 10.157 0.113 1.00 77.19 83 ARG A N 1
ATOM 671 C CA . ARG A 1 83 ? -1.092 11.230 0.921 1.00 77.19 83 ARG A CA 1
ATOM 672 C C . ARG A 1 83 ? -0.732 12.470 0.100 1.00 77.19 83 ARG A C 1
ATOM 674 O O . ARG A 1 83 ? -0.685 13.571 0.636 1.00 77.19 83 ARG A O 1
ATOM 681 N N . THR A 1 84 ? -0.424 12.287 -1.181 1.00 75.69 84 THR A N 1
ATOM 682 C CA . THR A 1 84 ? 0.092 13.331 -2.075 1.00 75.69 84 THR A CA 1
ATOM 683 C C . THR A 1 84 ? -0.573 13.242 -3.444 1.00 75.69 84 THR A C 1
ATOM 685 O O . THR A 1 84 ? -1.120 12.202 -3.807 1.00 75.69 84 THR A O 1
ATOM 688 N N . GLY A 1 85 ? -0.557 14.339 -4.206 1.00 77.44 85 GLY A N 1
ATOM 689 C CA . GLY A 1 85 ? -1.153 14.436 -5.544 1.00 77.44 85 GLY A CA 1
ATOM 690 C C . GLY A 1 85 ? -2.681 14.545 -5.537 1.00 77.44 85 GLY A C 1
ATOM 691 O O . GLY A 1 85 ? -3.223 15.483 -6.107 1.00 77.44 85 GLY A O 1
ATOM 692 N N . ASN A 1 86 ? -3.372 13.611 -4.881 1.00 80.44 86 ASN A N 1
ATOM 693 C CA . ASN A 1 86 ? -4.826 13.637 -4.703 1.00 80.44 86 ASN A CA 1
ATOM 694 C C . ASN A 1 86 ? -5.202 13.327 -3.251 1.00 80.44 86 ASN A C 1
ATOM 696 O O . ASN A 1 86 ? -5.859 12.326 -2.994 1.00 80.44 86 ASN A O 1
ATOM 700 N N . THR A 1 87 ? -4.668 14.096 -2.302 1.00 86.31 87 THR A N 1
ATOM 701 C CA . THR A 1 87 ? -4.707 13.805 -0.861 1.00 86.31 87 THR A CA 1
ATOM 702 C C . THR A 1 87 ? -6.114 13.490 -0.354 1.00 86.31 87 THR A C 1
ATOM 704 O O . THR A 1 87 ? -7.047 14.248 -0.595 1.00 86.31 87 THR A O 1
ATOM 707 N N . GLY A 1 88 ? -6.252 12.385 0.379 1.00 86.19 88 GLY A N 1
ATOM 708 C CA . GLY A 1 88 ? -7.514 11.976 0.997 1.00 86.19 88 GLY A CA 1
ATOM 709 C C . GLY A 1 88 ? -8.415 11.096 0.131 1.00 86.19 88 GLY A C 1
ATOM 710 O O . GLY A 1 88 ? -9.455 10.657 0.612 1.00 86.19 88 GLY A O 1
ATOM 711 N N . MET A 1 89 ? -8.023 10.788 -1.110 1.00 88.44 89 MET A N 1
ATOM 712 C CA . MET A 1 89 ? -8.737 9.812 -1.933 1.00 88.44 89 MET A CA 1
ATOM 713 C C . MET A 1 89 ? -8.604 8.417 -1.316 1.00 88.44 89 MET A C 1
ATOM 715 O O . MET A 1 89 ? -7.490 7.942 -1.089 1.00 88.44 89 MET A O 1
ATOM 719 N N . VAL A 1 90 ? -9.747 7.774 -1.083 1.00 89.81 90 VAL A N 1
ATOM 720 C CA . VAL A 1 90 ? -9.854 6.400 -0.582 1.00 89.81 90 VAL A CA 1
ATOM 721 C C . VAL A 1 90 ? -10.105 5.461 -1.757 1.00 89.81 90 VAL A C 1
ATOM 723 O O . VAL A 1 90 ? -10.942 5.749 -2.612 1.00 8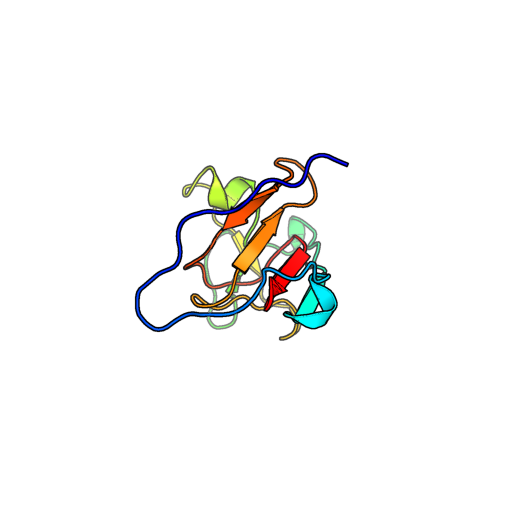9.81 90 VAL A O 1
ATOM 726 N N . VAL A 1 91 ? -9.374 4.351 -1.807 1.00 89.75 91 VAL A N 1
ATOM 727 C CA . VAL A 1 91 ? -9.459 3.344 -2.872 1.00 89.75 91 VAL A CA 1
ATOM 728 C C . VAL A 1 91 ? -9.560 1.962 -2.236 1.00 89.75 91 VAL A C 1
ATOM 730 O O . VAL A 1 91 ? -8.795 1.645 -1.331 1.00 89.75 91 VAL A O 1
ATOM 733 N N . SER A 1 92 ? -10.479 1.138 -2.727 1.00 92.94 92 SER A N 1
ATOM 734 C CA . SER A 1 92 ? -10.684 -0.250 -2.296 1.00 92.94 92 SER A CA 1
ATOM 735 C C . SER A 1 92 ? -10.944 -1.153 -3.505 1.00 92.94 92 SER A C 1
ATOM 737 O O . SER A 1 92 ? -11.174 -0.661 -4.614 1.00 92.94 92 SER A O 1
ATOM 739 N N . GLY A 1 93 ? -10.880 -2.477 -3.325 1.00 93.00 93 GLY A N 1
ATOM 740 C CA . GLY A 1 93 ? -11.164 -3.440 -4.398 1.00 93.00 93 GLY A CA 1
ATOM 741 C C . GLY A 1 93 ? -10.042 -3.618 -5.428 1.00 93.00 93 GLY A C 1
ATOM 742 O O . GLY A 1 93 ? -10.262 -4.253 -6.461 1.00 93.00 93 GLY A O 1
ATOM 743 N N . VAL A 1 94 ? -8.848 -3.076 -5.170 1.00 92.12 94 VAL A N 1
ATOM 744 C CA . VAL A 1 94 ? -7.697 -3.110 -6.088 1.00 92.12 94 VAL A CA 1
ATOM 745 C C . VAL A 1 94 ? -6.633 -4.068 -5.557 1.00 92.12 94 VAL A C 1
ATOM 747 O O . VAL A 1 94 ? -6.354 -4.086 -4.367 1.00 92.12 94 VAL A O 1
ATOM 750 N N . GLU A 1 95 ? -6.011 -4.845 -6.446 1.00 94.38 95 GLU A N 1
ATOM 751 C CA . GLU A 1 95 ? -4.877 -5.713 -6.110 1.00 94.38 95 GLU A CA 1
ATOM 752 C C . GLU A 1 95 ? -3.623 -5.286 -6.878 1.00 94.38 95 GLU A C 1
ATOM 754 O O . GLU A 1 95 ? -3.685 -5.023 -8.081 1.00 94.38 95 GLU A O 1
ATOM 759 N N . GLY A 1 96 ? -2.478 -5.235 -6.200 1.00 94.56 96 GLY A N 1
ATOM 760 C CA . GLY A 1 96 ? -1.208 -4.840 -6.806 1.00 94.56 96 GLY A CA 1
ATOM 761 C C . GLY A 1 96 ? -0.205 -4.321 -5.783 1.00 94.56 96 GLY A C 1
ATOM 762 O O . GLY A 1 96 ? -0.380 -4.503 -4.584 1.00 94.56 96 GLY A O 1
ATOM 763 N N . VAL A 1 97 ? 0.850 -3.663 -6.254 1.00 94.38 97 VAL A N 1
ATOM 764 C CA . VAL A 1 97 ? 1.851 -3.017 -5.396 1.00 94.38 97 VAL A CA 1
ATOM 765 C C . VAL A 1 97 ? 1.637 -1.516 -5.393 1.00 94.38 97 VAL A C 1
ATOM 767 O O . VAL A 1 97 ? 1.575 -0.896 -6.454 1.00 94.38 97 VAL A O 1
ATOM 770 N N . PHE A 1 98 ? 1.539 -0.917 -4.211 1.00 90.81 98 PHE A N 1
ATOM 771 C CA . PHE A 1 98 ? 1.173 0.487 -4.077 1.00 90.81 98 PHE A CA 1
ATOM 772 C C . PHE A 1 98 ? 2.370 1.443 -4.012 1.00 90.81 98 PHE A C 1
ATOM 774 O O . PHE A 1 98 ? 3.388 1.192 -3.366 1.00 90.81 98 PHE A O 1
ATOM 781 N N . HIS A 1 99 ? 2.210 2.595 -4.668 1.00 84.19 99 HIS A N 1
ATOM 782 C CA . HIS A 1 99 ? 3.173 3.696 -4.628 1.00 84.19 99 HIS A CA 1
ATOM 783 C C . HIS A 1 99 ? 3.028 4.598 -3.384 1.00 84.19 99 HIS A C 1
ATOM 785 O O . HIS A 1 99 ? 3.993 5.232 -2.963 1.00 84.19 99 HIS A O 1
ATOM 791 N N . PHE A 1 100 ? 1.829 4.671 -2.790 1.00 72.62 100 PHE A N 1
ATOM 792 C CA . PHE A 1 100 ? 1.487 5.577 -1.674 1.00 72.62 100 PHE A CA 1
ATOM 793 C C . PHE A 1 100 ? 1.301 4.826 -0.358 1.00 72.62 100 PHE A C 1
ATOM 795 O O . PHE A 1 100 ? 1.493 3.632 -0.306 1.00 72.62 100 PHE A O 1
ATOM 802 N N . ASN A 1 101 ? 0.928 5.490 0.732 1.00 60.66 101 ASN A N 1
ATOM 803 C CA . ASN A 1 101 ? 0.660 4.767 1.974 1.00 60.66 101 ASN A CA 1
ATOM 804 C C . ASN A 1 101 ? -0.630 3.925 1.871 1.00 60.66 101 ASN A C 1
ATOM 806 O O . ASN A 1 101 ? -1.564 4.291 1.156 1.00 60.66 101 ASN A O 1
ATOM 810 N N . SER A 1 102 ? 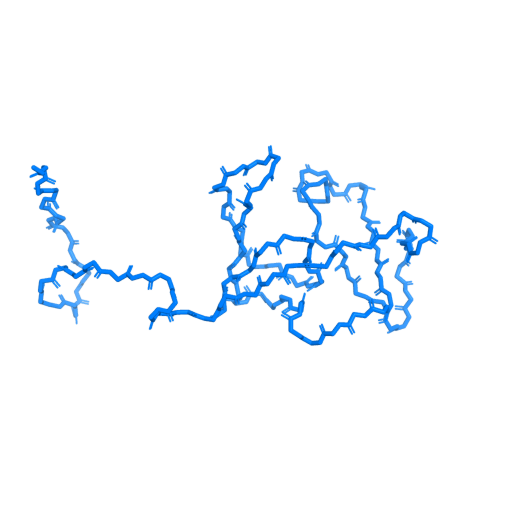-0.670 2.815 2.601 1.00 55.91 102 SER A N 1
ATOM 811 C CA . SER A 1 102 ? -1.791 1.873 2.682 1.00 55.91 102 SER A CA 1
ATOM 812 C C . SER A 1 102 ? -2.197 1.636 4.138 1.00 55.91 102 SER A C 1
ATOM 814 O O . SER A 1 102 ? -1.337 1.711 5.026 1.00 55.91 102 SER A O 1
ATOM 816 N N . TRP A 1 103 ? -3.478 1.329 4.363 1.00 54.66 103 TRP A N 1
ATOM 817 C CA . TRP A 1 103 ? -4.019 0.836 5.631 1.00 54.66 103 TRP A CA 1
ATOM 818 C C . TRP A 1 103 ? -4.541 -0.594 5.419 1.00 54.66 103 TRP A C 1
ATOM 820 O O . TRP A 1 103 ? -5.321 -0.843 4.499 1.00 54.66 103 TRP A O 1
ATOM 830 N N . ARG A 1 104 ? -4.109 -1.524 6.266 1.00 52.34 104 ARG A N 1
ATOM 831 C CA . ARG A 1 104 ? -4.495 -2.941 6.252 1.00 52.34 104 ARG A CA 1
ATOM 832 C C . ARG A 1 104 ? -5.054 -3.383 7.596 1.00 52.34 104 ARG A C 1
ATOM 834 O O . ARG A 1 104 ? -4.608 -2.823 8.618 1.00 52.34 104 ARG A O 1
#

Sequence (104 aa):
MATTKICYRFKGFSGEWEIKSFREVSKVNQGLQIPISKRLKRPSKNSKFYITIQALKNAKEVEYIESYSDSVVCHKDDVLMTRTGNTGMVVSGVEGVFHFNSWR

Secondary structure (DSSP, 8-state):
----------TT--S------HHHHS-EEPPP---GGG-BSS--SS-EEEE-HHHHH-TTS--EES---GGGEE-TTSEEE-SSSSTT-EEES--EEESS-EE-

Foldseek 3Di:
DDDPPPPDDDPPDDDDDDDDDLVVVWDKFFADDDDPVQKAQDDDPQWWWEDDPCCVVDVNRIIIHRDDDPSQWDDQAWWDAACPPPHGDIDHHDTTGYNGMTTD

Mean predicted aligned error: 6.74 Å

pLDDT: mean 85.48, std 11.32, range [45.72, 95.88]

Solvent-accessible surface area (backbone atoms only — not comparable to full-atom values): 6504 Å² total; per-residue (Å²): 131,88,79,79,76,82,85,80,72,62,93,95,63,84,84,81,91,80,91,77,58,65,75,81,80,30,49,76,36,72,33,54,87,74,60,72,92,67,49,32,80,60,82,54,100,72,36,37,44,41,46,40,73,61,30,76,76,36,82,85,61,54,37,18,36,70,86,81,59,78,79,33,54,41,46,47,89,31,43,36,42,33,77,62,101,54,61,72,46,76,47,65,67,51,67,28,34,33,45,46,39,37,41,78

Organism: Helicobacter cetorum (strain ATCC BAA-429 / MIT 00-7128) (NCBI:txid182217)

Radius of gyration: 17.32 Å; Cα contacts (8 Å, |Δi|>4): 166; chains: 1; bounding box: 43×35×43 Å

InterPro domains:
  IPR044946 Type I restriction modification DNA specificity domain superfamily [G3DSA:3.90.220.20] (5-102)